Protein AF-A0A5C9E233-F1 (afdb_monomer_lite)

pLDDT: mean 88.93, std 11.52, range [45.25, 98.38]

Structure (mmCIF, N/CA/C/O backbone):
data_AF-A0A5C9E233-F1
#
_entry.id   AF-A0A5C9E233-F1
#
loop_
_atom_site.group_PDB
_atom_site.id
_atom_site.type_symbol
_atom_site.label_atom_id
_atom_site.label_alt_id
_atom_site.label_comp_id
_atom_site.label_asym_id
_atom_site.label_entity_id
_atom_site.label_seq_id
_atom_site.pdbx_PDB_ins_code
_atom_site.Cartn_x
_atom_site.Cartn_y
_atom_site.Cartn_z
_atom_site.occupancy
_atom_site.B_iso_or_equiv
_atom_site.auth_seq_id
_atom_site.auth_comp_id
_atom_site.auth_asym_id
_atom_site.auth_atom_id
_atom_site.pdbx_PDB_model_num
ATOM 1 N N . MET A 1 1 ? 22.970 -11.293 -15.689 1.00 45.25 1 MET A N 1
ATOM 2 C CA . MET A 1 1 ? 23.438 -9.925 -15.992 1.00 45.25 1 MET A CA 1
ATOM 3 C C . MET A 1 1 ? 22.206 -9.208 -16.499 1.00 45.25 1 MET A C 1
ATOM 5 O O . MET A 1 1 ? 21.709 -9.630 -17.530 1.00 45.25 1 MET A O 1
ATOM 9 N N . VAL A 1 2 ? 21.636 -8.280 -15.727 1.00 48.16 2 VAL A N 1
ATOM 10 C CA . VAL A 1 2 ? 20.430 -7.546 -16.147 1.00 48.16 2 VAL A CA 1
ATOM 11 C C . VAL A 1 2 ? 20.858 -6.614 -17.276 1.00 48.16 2 VAL A C 1
ATOM 13 O O . VAL A 1 2 ? 21.593 -5.655 -17.046 1.00 48.16 2 VAL A O 1
ATOM 16 N N . THR A 1 3 ? 20.509 -6.963 -18.507 1.00 47.50 3 THR A N 1
ATOM 17 C CA . THR A 1 3 ? 20.710 -6.106 -19.675 1.00 47.50 3 THR A CA 1
ATOM 18 C C . THR A 1 3 ? 19.496 -5.206 -19.793 1.00 47.50 3 THR A C 1
ATOM 20 O O . THR A 1 3 ? 18.439 -5.666 -20.206 1.00 47.50 3 THR A O 1
ATOM 23 N N . ILE A 1 4 ? 19.650 -3.935 -19.423 1.00 55.72 4 ILE A N 1
ATOM 24 C CA . ILE A 1 4 ? 18.669 -2.904 -19.762 1.00 55.72 4 ILE A CA 1
ATOM 25 C C . ILE A 1 4 ? 18.675 -2.811 -21.289 1.00 55.72 4 ILE A C 1
ATOM 27 O O . ILE A 1 4 ? 19.696 -2.427 -21.872 1.00 55.72 4 ILE A O 1
ATOM 31 N N . GLN A 1 5 ? 17.586 -3.219 -21.942 1.00 56.66 5 GLN A N 1
ATOM 32 C CA . GLN A 1 5 ? 17.404 -2.927 -23.358 1.00 56.66 5 GLN A CA 1
ATOM 33 C C . GLN A 1 5 ? 17.208 -1.417 -23.455 1.00 56.66 5 GLN A C 1
ATOM 35 O O . GLN A 1 5 ? 16.181 -0.883 -23.064 1.00 56.66 5 GLN A O 1
ATOM 40 N N . SER A 1 6 ? 18.241 -0.697 -23.894 1.00 52.69 6 SER A N 1
ATOM 41 C CA . SER A 1 6 ? 18.193 0.759 -24.036 1.00 52.69 6 SER A CA 1
ATOM 42 C C . SER A 1 6 ? 17.448 1.176 -25.309 1.00 52.69 6 SER A C 1
ATOM 44 O O . SER A 1 6 ? 17.913 2.066 -26.029 1.00 52.69 6 SER A O 1
ATOM 46 N N . GLU A 1 7 ? 16.347 0.504 -25.643 1.00 58.88 7 GLU A N 1
ATOM 47 C CA . GLU A 1 7 ? 15.387 1.102 -26.559 1.00 58.88 7 GLU A CA 1
ATOM 48 C C . GLU A 1 7 ? 14.777 2.308 -25.834 1.00 58.88 7 GLU A C 1
ATOM 50 O O . GLU A 1 7 ? 14.568 2.311 -24.620 1.00 58.88 7 GLU A O 1
ATOM 55 N N . LEU A 1 8 ? 14.645 3.419 -26.556 1.00 64.56 8 LEU A N 1
ATOM 56 C CA . LEU A 1 8 ? 14.105 4.645 -25.986 1.00 64.56 8 LEU A CA 1
ATOM 57 C C . LEU A 1 8 ? 12.660 4.339 -25.556 1.00 64.56 8 LEU A C 1
ATOM 59 O O . LEU A 1 8 ? 11.862 3.977 -26.421 1.00 64.56 8 LEU A O 1
ATOM 63 N N . LEU A 1 9 ? 12.339 4.475 -24.261 1.00 72.56 9 LEU A N 1
ATOM 64 C CA . LEU A 1 9 ? 10.966 4.327 -23.756 1.00 72.56 9 LEU A CA 1
ATOM 65 C C . LEU A 1 9 ? 10.006 5.117 -24.647 1.00 72.56 9 LEU A C 1
ATOM 67 O O . LEU A 1 9 ? 10.294 6.272 -25.001 1.00 72.56 9 LEU A O 1
ATOM 71 N N . SER A 1 10 ? 8.884 4.503 -25.025 1.00 83.25 10 SER A N 1
ATOM 72 C CA . SER A 1 10 ? 7.900 5.214 -25.826 1.00 83.25 10 SER A CA 1
ATOM 73 C C . SER A 1 10 ? 7.306 6.371 -25.005 1.00 83.25 10 SER A C 1
ATOM 75 O O . SER A 1 10 ? 7.316 6.338 -23.769 1.00 83.25 10 SER A O 1
ATOM 77 N N . PRO A 1 11 ? 6.793 7.432 -25.652 1.00 85.50 11 PRO A N 1
ATOM 78 C CA . PRO A 1 11 ? 6.108 8.506 -24.937 1.00 85.50 11 PRO A CA 1
ATOM 79 C C . PRO A 1 11 ? 4.967 8.005 -24.040 1.00 85.50 11 PRO A C 1
ATOM 81 O O . PRO A 1 11 ? 4.738 8.592 -22.985 1.00 85.50 11 PRO A O 1
ATOM 84 N N . ASP A 1 12 ? 4.296 6.922 -24.437 1.00 86.31 12 ASP A N 1
ATOM 85 C CA . ASP A 1 12 ? 3.210 6.313 -23.670 1.00 86.31 12 ASP A CA 1
ATOM 86 C C . ASP A 1 12 ? 3.746 5.607 -22.411 1.00 86.31 12 ASP A C 1
ATOM 88 O O . ASP A 1 12 ? 3.205 5.823 -21.326 1.00 86.31 12 ASP A O 1
ATOM 92 N N . ASP A 1 13 ? 4.869 4.884 -22.514 1.00 85.38 13 ASP A N 1
ATOM 93 C CA . ASP A 1 13 ? 5.526 4.230 -21.367 1.00 85.38 13 ASP A CA 1
ATOM 94 C C . ASP A 1 13 ? 6.020 5.259 -20.339 1.00 85.38 13 ASP A C 1
ATOM 96 O O . ASP A 1 13 ? 5.922 5.056 -19.133 1.00 85.38 13 ASP A O 1
ATOM 100 N N . LEU A 1 14 ? 6.512 6.415 -20.800 1.00 86.31 14 LEU A N 1
ATOM 101 C CA . LEU A 1 14 ? 6.931 7.507 -19.914 1.00 86.31 14 LEU A CA 1
ATOM 102 C C . LEU A 1 14 ? 5.756 8.116 -19.140 1.00 86.31 14 LEU A C 1
ATOM 104 O O . LEU A 1 14 ? 5.913 8.507 -17.980 1.00 86.31 14 LEU A O 1
ATOM 108 N N . VAL A 1 15 ? 4.592 8.233 -19.783 1.00 89.81 15 VAL A N 1
ATOM 109 C CA . VAL A 1 15 ? 3.370 8.714 -19.127 1.00 89.81 15 VAL A CA 1
ATOM 110 C C . VAL A 1 15 ? 2.886 7.689 -18.111 1.00 89.81 15 VAL A C 1
ATOM 112 O O . VAL A 1 15 ? 2.581 8.076 -16.982 1.00 89.81 15 VAL A O 1
ATOM 115 N N . LEU A 1 16 ? 2.854 6.411 -18.491 1.00 89.88 16 LEU A N 1
ATOM 116 C CA . LEU A 1 16 ? 2.441 5.310 -17.626 1.00 89.88 16 LEU A CA 1
ATOM 117 C C . LEU A 1 16 ? 3.315 5.243 -16.367 1.00 89.88 16 LEU A C 1
ATOM 119 O O . LEU A 1 16 ? 2.809 5.437 -15.260 1.00 89.88 16 LEU A O 1
ATOM 123 N N . PHE A 1 17 ? 4.636 5.184 -16.558 1.00 89.94 17 PHE A N 1
ATOM 124 C CA . PHE A 1 17 ? 5.626 5.229 -15.484 1.00 89.94 17 PHE A CA 1
ATOM 125 C C . PHE A 1 17 ? 5.422 6.432 -14.552 1.00 89.94 17 PHE A C 1
ATOM 127 O O . PHE A 1 17 ? 5.533 6.334 -13.326 1.00 89.94 17 PHE A O 1
ATOM 134 N N . GLY A 1 18 ? 5.125 7.603 -15.127 1.00 91.38 18 GLY A N 1
ATOM 135 C CA . GLY A 1 18 ? 4.869 8.828 -14.376 1.00 91.38 18 GLY A CA 1
ATOM 136 C C . GLY A 1 18 ? 3.607 8.753 -13.511 1.00 91.38 18 GLY A C 1
ATOM 137 O O . GLY A 1 18 ? 3.624 9.212 -12.365 1.00 91.38 18 GLY A O 1
ATOM 138 N N . VAL A 1 19 ? 2.523 8.173 -14.031 1.00 92.25 19 VAL A N 1
ATOM 139 C CA . VAL A 1 19 ? 1.262 7.987 -13.296 1.00 92.25 19 VAL A CA 1
ATOM 140 C C . VAL A 1 19 ? 1.442 6.979 -12.163 1.00 92.25 19 VAL A C 1
ATOM 142 O O . VAL A 1 19 ? 1.067 7.275 -11.028 1.00 92.25 19 VAL A O 1
ATOM 145 N N . GLU A 1 20 ? 2.065 5.838 -12.432 1.00 88.50 20 GLU A N 1
ATOM 146 C CA . GLU A 1 20 ? 2.314 4.784 -11.439 1.00 88.50 20 GLU A CA 1
ATOM 147 C C . GLU A 1 20 ? 3.234 5.277 -10.319 1.00 88.50 20 GLU A C 1
ATOM 149 O O . GLU A 1 20 ? 2.936 5.115 -9.132 1.00 88.50 20 GLU A O 1
ATOM 154 N N . SER A 1 21 ? 4.284 6.021 -10.676 1.00 92.94 21 SER A N 1
ATOM 155 C CA . SER A 1 21 ? 5.163 6.689 -9.710 1.00 92.94 21 SER A CA 1
ATOM 156 C C . SER A 1 21 ? 4.404 7.687 -8.828 1.00 92.94 21 SER A C 1
ATOM 158 O O . SER A 1 21 ? 4.644 7.769 -7.619 1.00 92.94 21 SER A O 1
ATOM 160 N N . LEU A 1 22 ? 3.468 8.453 -9.401 1.00 95.06 22 LEU A N 1
ATOM 161 C CA . LEU A 1 22 ? 2.638 9.395 -8.647 1.00 95.06 22 LEU A CA 1
ATOM 162 C C . LEU A 1 22 ? 1.703 8.663 -7.674 1.00 95.06 22 LEU A C 1
ATOM 164 O O . LEU A 1 22 ? 1.542 9.106 -6.532 1.00 95.06 22 LEU A O 1
ATOM 168 N N . ILE A 1 23 ? 1.117 7.540 -8.100 1.00 93.50 23 ILE A N 1
ATOM 169 C CA . ILE A 1 23 ? 0.287 6.679 -7.250 1.00 93.50 23 ILE A CA 1
ATOM 170 C C . ILE A 1 23 ? 1.123 6.134 -6.091 1.00 93.50 23 ILE A C 1
ATOM 172 O O . ILE A 1 23 ? 0.713 6.283 -4.938 1.00 93.50 23 ILE A O 1
ATOM 176 N N . ALA A 1 24 ? 2.317 5.599 -6.359 1.00 95.25 24 ALA A N 1
ATOM 177 C CA . ALA A 1 24 ? 3.223 5.096 -5.329 1.00 95.25 24 ALA A CA 1
ATOM 178 C C . ALA A 1 24 ? 3.550 6.178 -4.282 1.00 95.25 24 ALA A C 1
ATOM 180 O O . ALA A 1 24 ? 3.450 5.941 -3.075 1.00 95.25 24 ALA A O 1
ATOM 181 N N . ILE A 1 25 ? 3.856 7.404 -4.720 1.00 97.06 25 ILE A N 1
ATOM 182 C CA . ILE A 1 25 ? 4.081 8.547 -3.819 1.00 97.06 25 ILE A CA 1
ATOM 183 C C . ILE A 1 25 ? 2.821 8.862 -3.000 1.00 97.06 25 ILE A C 1
ATOM 185 O O . ILE A 1 25 ? 2.909 9.075 -1.789 1.00 97.06 25 ILE A O 1
ATOM 189 N N . GLY A 1 26 ? 1.646 8.875 -3.633 1.00 97.50 26 GLY A N 1
ATOM 190 C CA . GLY A 1 26 ? 0.370 9.111 -2.960 1.00 97.50 26 GLY A CA 1
ATOM 191 C C . GLY A 1 26 ? 0.089 8.083 -1.861 1.00 97.50 26 GLY A C 1
ATOM 192 O O . GLY A 1 26 ? -0.243 8.456 -0.732 1.00 97.50 26 GLY A O 1
ATOM 193 N N . VAL A 1 27 ? 0.294 6.797 -2.155 1.00 96.06 27 VAL A N 1
ATOM 194 C CA . VAL A 1 27 ? 0.139 5.703 -1.186 1.00 96.06 27 VAL A CA 1
ATOM 195 C C . VAL A 1 27 ? 1.168 5.828 -0.063 1.00 96.06 27 VAL A C 1
ATOM 197 O O . VAL A 1 27 ? 0.807 5.705 1.108 1.00 96.06 27 VAL A O 1
ATOM 200 N N . PHE A 1 28 ? 2.427 6.147 -0.376 1.00 97.81 28 PHE A N 1
ATOM 201 C CA . PHE A 1 28 ? 3.464 6.372 0.632 1.00 97.81 28 PHE A CA 1
ATOM 202 C C . PHE A 1 28 ? 3.087 7.497 1.606 1.00 97.81 28 PHE A C 1
ATOM 204 O O . PHE A 1 28 ? 3.156 7.318 2.825 1.00 97.81 28 PHE A O 1
ATOM 211 N N . ILE A 1 29 ? 2.621 8.639 1.091 1.00 98.06 29 ILE A N 1
ATOM 212 C CA . ILE A 1 29 ? 2.146 9.752 1.922 1.00 98.06 29 ILE A CA 1
ATOM 213 C C . ILE A 1 29 ? 0.967 9.303 2.795 1.00 98.06 29 ILE A C 1
ATOM 215 O O . ILE A 1 29 ? 0.941 9.598 3.993 1.00 98.06 29 ILE A O 1
ATOM 219 N N . ALA A 1 30 ? 0.018 8.551 2.234 1.00 96.94 30 ALA A N 1
ATOM 220 C CA . ALA A 1 30 ? -1.122 8.032 2.982 1.00 96.94 30 ALA A CA 1
ATOM 221 C C . ALA A 1 30 ? -0.690 7.084 4.118 1.00 96.94 30 ALA A C 1
ATOM 223 O O . ALA A 1 30 ? -1.227 7.183 5.222 1.00 96.94 30 ALA A O 1
ATOM 224 N N . ILE A 1 31 ? 0.314 6.225 3.896 1.00 97.44 31 ILE A N 1
ATOM 225 C CA . ILE A 1 31 ? 0.902 5.362 4.936 1.00 97.44 31 ILE A CA 1
ATOM 226 C C . ILE A 1 31 ? 1.513 6.209 6.052 1.00 97.44 31 ILE A C 1
ATOM 228 O O . ILE A 1 31 ? 1.239 5.965 7.228 1.00 97.44 31 ILE A O 1
ATOM 232 N N . VAL A 1 32 ? 2.317 7.220 5.705 1.00 97.75 32 VAL A N 1
ATOM 233 C CA . VAL A 1 32 ? 2.943 8.112 6.693 1.00 97.75 32 VAL A CA 1
ATOM 234 C C . VAL A 1 32 ? 1.875 8.797 7.542 1.00 97.75 32 VAL A C 1
ATOM 236 O O . VAL A 1 32 ? 1.961 8.775 8.770 1.00 97.75 32 VAL A O 1
ATOM 239 N N . ILE A 1 33 ? 0.829 9.341 6.916 1.00 96.69 33 ILE A N 1
ATOM 240 C CA . ILE A 1 33 ? -0.296 9.956 7.629 1.00 96.69 33 ILE A CA 1
ATOM 241 C C . ILE A 1 33 ? -0.994 8.928 8.529 1.00 96.69 33 ILE A C 1
ATOM 243 O O . ILE A 1 33 ? -1.236 9.214 9.701 1.00 96.69 33 ILE A O 1
ATOM 247 N N . ALA A 1 34 ? -1.272 7.720 8.032 1.00 94.12 34 ALA A N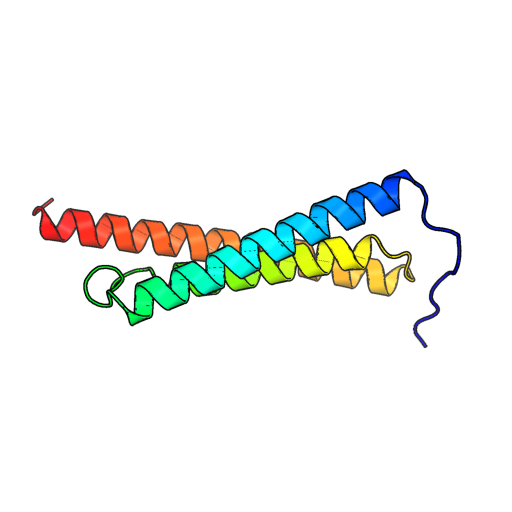 1
ATOM 248 C CA . ALA A 1 34 ? -1.920 6.668 8.812 1.00 94.12 34 ALA A CA 1
ATOM 249 C C . ALA A 1 34 ? -1.095 6.259 10.046 1.00 94.12 34 ALA A C 1
ATOM 251 O O . ALA A 1 34 ? -1.657 6.060 11.127 1.00 94.12 34 ALA A O 1
ATOM 252 N N . ILE A 1 35 ? 0.234 6.186 9.917 1.00 95.38 35 ILE A N 1
ATOM 253 C CA . ILE A 1 35 ? 1.154 5.925 11.031 1.00 95.38 35 ILE A CA 1
ATOM 254 C C . ILE A 1 35 ? 1.137 7.089 12.028 1.00 95.38 35 ILE A C 1
ATOM 256 O O . ILE A 1 35 ? 1.010 6.859 13.231 1.00 95.38 35 ILE A O 1
ATOM 260 N N . LEU A 1 36 ? 1.210 8.338 11.558 1.00 95.88 36 LEU A N 1
ATOM 261 C CA . LEU A 1 36 ? 1.166 9.519 12.427 1.00 95.88 36 LEU A CA 1
ATOM 262 C C . LEU A 1 36 ? -0.147 9.599 13.217 1.00 95.88 36 LEU A C 1
ATOM 264 O O . LEU A 1 36 ? -0.126 9.870 14.419 1.00 95.88 36 LEU A O 1
ATOM 268 N N . ILE A 1 37 ? -1.280 9.309 12.572 1.00 93.25 37 ILE A N 1
ATOM 269 C CA . ILE A 1 37 ? -2.586 9.225 13.236 1.00 93.25 37 ILE A CA 1
ATOM 270 C C . ILE A 1 37 ? -2.576 8.100 14.275 1.00 93.25 37 ILE A C 1
ATOM 272 O O . ILE A 1 37 ? -3.023 8.328 15.398 1.00 93.25 37 ILE A O 1
ATOM 276 N N . HIS A 1 38 ? -2.017 6.927 13.952 1.00 92.81 38 HIS A N 1
ATOM 277 C CA . HIS A 1 38 ? -1.924 5.812 14.900 1.00 92.81 38 HIS A CA 1
ATOM 278 C C . HIS A 1 38 ? -1.140 6.180 16.160 1.00 92.81 38 HIS A C 1
ATOM 280 O O . HIS A 1 38 ? -1.570 5.911 17.280 1.00 92.81 38 HIS A O 1
ATOM 286 N N . MET A 1 39 ? 0.005 6.839 15.975 1.00 92.75 39 MET A N 1
ATOM 287 C CA . MET A 1 39 ? 0.866 7.267 17.072 1.00 92.75 39 MET A CA 1
ATOM 288 C C . MET A 1 39 ? 0.214 8.359 17.925 1.00 92.75 39 MET A C 1
ATOM 290 O O . MET A 1 39 ? 0.397 8.378 19.142 1.00 92.75 39 MET A O 1
ATOM 294 N N . ARG A 1 40 ? -0.536 9.280 17.305 1.00 94.75 40 ARG A N 1
ATOM 295 C CA . ARG A 1 40 ? -1.157 10.413 18.005 1.00 94.75 40 ARG A CA 1
ATOM 296 C C . ARG A 1 40 ? -2.474 10.048 18.688 1.00 94.75 40 ARG A C 1
ATOM 298 O O . ARG A 1 40 ? -2.754 10.579 19.761 1.00 94.75 40 ARG A O 1
ATOM 305 N N . TYR A 1 41 ? -3.261 9.162 18.084 1.00 91.00 41 TYR A N 1
ATOM 306 C CA . TYR A 1 41 ? -4.596 8.770 18.537 1.00 91.00 41 TYR A CA 1
ATOM 307 C C . TYR A 1 41 ? -4.736 7.238 18.628 1.00 91.00 41 TYR A C 1
ATOM 309 O O . TYR A 1 41 ? -5.554 6.639 17.919 1.00 91.00 41 TYR A O 1
ATOM 317 N N . PRO A 1 42 ? -3.969 6.573 19.512 1.00 84.50 42 PRO A N 1
ATOM 318 C CA . PRO A 1 42 ? -3.935 5.110 19.596 1.00 84.50 42 PRO A CA 1
ATOM 319 C C . PRO A 1 42 ? -5.272 4.492 20.031 1.00 84.50 42 PRO A C 1
ATOM 321 O O . PRO A 1 42 ? -5.576 3.356 19.678 1.00 84.50 42 PRO A O 1
ATOM 324 N N . THR A 1 43 ? -6.100 5.236 20.769 1.00 81.56 43 THR A N 1
ATOM 325 C CA . THR A 1 43 ? -7.436 4.790 21.190 1.00 81.56 43 THR A CA 1
ATOM 326 C C . THR A 1 43 ? -8.438 4.754 20.036 1.00 81.56 43 THR A C 1
ATOM 328 O O . THR A 1 43 ? -9.279 3.863 20.005 1.00 81.56 43 THR A O 1
ATOM 331 N N . LEU A 1 44 ? -8.322 5.674 19.068 1.00 74.31 44 LEU A N 1
ATOM 332 C CA . LEU A 1 44 ? -9.174 5.724 17.869 1.00 74.31 44 LEU A CA 1
ATOM 333 C C . LEU A 1 44 ? -8.730 4.725 16.787 1.00 74.31 44 LEU A C 1
ATOM 335 O O . LEU A 1 44 ? -9.511 4.378 15.910 1.00 74.31 44 LEU A O 1
ATOM 339 N N . THR A 1 45 ? -7.480 4.261 16.843 1.00 80.31 45 THR A N 1
ATOM 340 C CA . THR A 1 45 ? -6.827 3.430 15.814 1.00 80.31 45 THR A CA 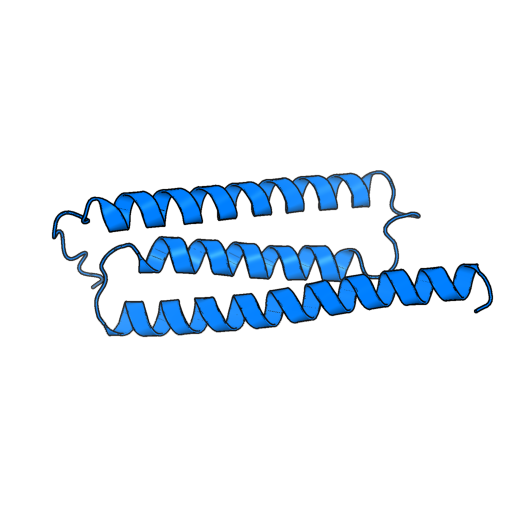1
ATOM 341 C C . THR A 1 45 ? -6.410 2.061 16.358 1.00 80.31 45 THR A C 1
ATOM 343 O O . THR A 1 45 ? -5.329 1.546 16.063 1.00 80.31 45 THR A O 1
ATOM 346 N N . SER A 1 46 ? -7.242 1.476 17.216 1.00 72.75 46 SER A N 1
ATOM 347 C CA . SER A 1 46 ? -6.879 0.294 18.002 1.00 72.75 46 SER A CA 1
ATOM 348 C C . SER A 1 46 ? -7.028 -1.015 17.216 1.00 72.75 46 SER A C 1
ATOM 350 O O . SER A 1 46 ? -6.067 -1.772 17.066 1.00 72.75 46 SER A O 1
ATOM 352 N N . LYS A 1 47 ? -8.225 -1.290 16.696 1.00 88.31 47 LYS A N 1
ATOM 353 C CA . LYS A 1 47 ? -8.579 -2.537 16.002 1.00 88.31 47 LYS A CA 1
ATOM 354 C C . LYS A 1 47 ? -8.504 -2.333 14.491 1.00 88.31 47 LYS A C 1
ATOM 356 O O . LYS A 1 47 ? -8.910 -1.295 13.991 1.00 88.31 47 LYS A O 1
ATOM 361 N N . GLY A 1 48 ? -7.919 -3.283 13.761 1.00 90.19 48 GLY A N 1
ATOM 362 C CA . GLY A 1 48 ? -7.832 -3.251 12.291 1.00 90.19 48 GLY A CA 1
ATOM 363 C C . GLY A 1 48 ? -6.837 -2.250 11.682 1.00 90.19 48 GLY A C 1
ATOM 364 O O . GLY A 1 48 ? -6.324 -2.506 10.597 1.00 90.19 48 GLY A O 1
ATOM 365 N N . TRP A 1 49 ? -6.470 -1.168 12.378 1.00 94.19 49 TRP A N 1
ATOM 366 C CA . TRP A 1 49 ? -5.611 -0.108 11.825 1.00 94.19 49 TRP A CA 1
ATOM 367 C C . TRP A 1 49 ? -4.217 -0.587 11.400 1.00 94.19 49 TRP A C 1
ATOM 369 O O . TRP A 1 49 ? -3.720 -0.220 10.339 1.00 94.19 49 TRP A O 1
ATOM 379 N N . ARG A 1 50 ? -3.588 -1.459 12.199 1.00 93.38 50 ARG A N 1
ATOM 380 C CA . ARG A 1 50 ? -2.297 -2.067 11.829 1.00 93.38 50 ARG A CA 1
ATOM 381 C C . ARG A 1 50 ? -2.421 -2.909 10.563 1.00 93.38 50 ARG A C 1
ATOM 383 O O . ARG A 1 50 ? -1.546 -2.838 9.710 1.00 93.38 50 ARG A O 1
ATOM 390 N N . THR A 1 51 ? -3.511 -3.659 10.426 1.00 96.31 51 THR A N 1
ATOM 391 C CA . THR A 1 51 ? -3.799 -4.454 9.228 1.00 96.31 51 THR A CA 1
ATOM 392 C C . THR A 1 51 ? -3.979 -3.558 8.005 1.00 96.31 51 THR A C 1
ATOM 394 O O . THR A 1 51 ? -3.418 -3.864 6.960 1.00 96.31 51 THR A O 1
ATOM 397 N N . ILE A 1 52 ? -4.674 -2.421 8.150 1.00 96.19 52 ILE A N 1
ATOM 398 C CA . ILE A 1 52 ? -4.801 -1.408 7.091 1.00 96.19 52 ILE A CA 1
ATOM 399 C C . ILE A 1 52 ? -3.424 -0.900 6.667 1.00 96.19 52 ILE A C 1
ATOM 401 O O . ILE A 1 52 ? -3.120 -0.930 5.481 1.00 96.19 52 ILE A O 1
ATOM 405 N N . ILE A 1 53 ? -2.573 -0.490 7.615 1.00 96.44 53 ILE A N 1
ATOM 406 C CA . ILE A 1 53 ? -1.222 0.005 7.304 1.00 96.44 53 ILE A CA 1
ATOM 407 C C . ILE A 1 53 ? -0.407 -1.063 6.567 1.00 96.44 53 ILE A C 1
ATOM 409 O O . ILE A 1 53 ? 0.224 -0.753 5.561 1.00 96.44 53 ILE A O 1
ATOM 413 N N . ILE A 1 54 ? -0.435 -2.319 7.025 1.00 97.31 54 ILE A N 1
ATOM 414 C CA . ILE A 1 54 ? 0.271 -3.415 6.346 1.00 97.31 54 ILE A CA 1
ATOM 415 C C . ILE A 1 54 ? -0.300 -3.619 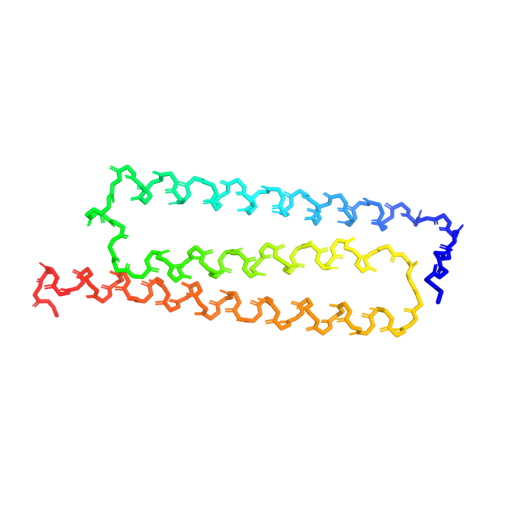4.934 1.00 97.31 54 ILE A C 1
ATOM 417 O O . ILE A 1 54 ? 0.470 -3.721 3.986 1.00 97.31 54 ILE A O 1
ATOM 421 N N . GLY A 1 55 ? -1.625 -3.610 4.766 1.00 97.69 55 GLY A N 1
ATOM 422 C CA . GLY A 1 55 ? -2.265 -3.695 3.451 1.00 97.69 55 GLY A CA 1
ATOM 423 C C . GLY A 1 55 ? -1.846 -2.559 2.516 1.00 97.69 55 GLY A C 1
ATOM 424 O O . GLY A 1 55 ? -1.500 -2.806 1.366 1.00 97.69 55 GLY A O 1
ATOM 425 N N . MET A 1 56 ? -1.769 -1.328 3.026 1.00 97.62 56 MET A N 1
ATOM 426 C CA . MET A 1 56 ? -1.271 -0.176 2.270 1.00 97.62 56 MET A CA 1
ATOM 427 C C . MET A 1 56 ? 0.202 -0.330 1.877 1.00 97.62 56 MET A C 1
ATOM 429 O O . MET A 1 56 ? 0.566 0.061 0.775 1.00 97.62 56 MET A O 1
ATOM 433 N N . VAL A 1 57 ? 1.047 -0.926 2.727 1.00 97.88 57 VAL A N 1
ATOM 434 C CA . VAL A 1 57 ? 2.445 -1.239 2.374 1.00 97.88 57 VAL A CA 1
ATOM 435 C C . VAL A 1 57 ? 2.511 -2.236 1.215 1.00 97.88 57 VAL A C 1
ATOM 437 O O . VAL A 1 57 ? 3.319 -2.053 0.313 1.00 97.88 57 VAL A O 1
ATOM 440 N N . PHE A 1 58 ? 1.651 -3.255 1.193 1.00 98.06 58 PHE A N 1
ATOM 441 C CA . PHE A 1 58 ? 1.564 -4.180 0.058 1.00 98.06 58 PHE A CA 1
ATOM 442 C C . PHE A 1 58 ? 1.081 -3.487 -1.225 1.00 98.06 58 PHE A C 1
ATOM 444 O O . PHE A 1 58 ? 1.649 -3.727 -2.283 1.00 98.06 58 PHE A O 1
ATOM 451 N N . ILE A 1 59 ? 0.104 -2.579 -1.129 1.00 96.69 59 ILE A N 1
ATOM 452 C CA . ILE A 1 59 ? -0.346 -1.763 -2.271 1.00 96.69 59 ILE A CA 1
ATOM 453 C C . ILE A 1 59 ? 0.781 -0.846 -2.774 1.00 96.69 59 ILE A C 1
ATOM 455 O O . ILE A 1 59 ? 0.940 -0.678 -3.976 1.00 96.69 59 ILE A O 1
ATOM 459 N N . LEU A 1 60 ? 1.595 -0.284 -1.874 1.00 97.12 60 LEU A N 1
ATOM 460 C CA . LEU A 1 60 ? 2.773 0.494 -2.259 1.00 97.12 60 LEU A CA 1
ATOM 461 C C . LEU A 1 60 ? 3.792 -0.365 -3.018 1.00 97.12 60 LEU A C 1
ATOM 463 O O . LEU A 1 60 ? 4.354 0.101 -4.001 1.00 97.12 60 LEU A O 1
ATOM 467 N N . LEU A 1 61 ? 4.043 -1.596 -2.561 1.00 96.12 61 LEU A N 1
ATOM 468 C CA . LEU A 1 61 ? 4.944 -2.519 -3.256 1.00 96.12 61 LEU A CA 1
ATOM 469 C C . LEU A 1 61 ? 4.424 -2.870 -4.651 1.00 96.12 61 LEU A C 1
ATOM 471 O O . LEU A 1 61 ? 5.215 -2.844 -5.584 1.00 96.12 61 LEU A O 1
ATOM 475 N N . HIS A 1 62 ? 3.118 -3.108 -4.789 1.00 95.56 62 HIS A N 1
ATOM 476 C CA . HIS A 1 62 ? 2.446 -3.259 -6.081 1.00 95.56 62 HIS A CA 1
ATOM 477 C C . HIS A 1 62 ? 2.757 -2.072 -7.004 1.00 95.56 62 HIS A C 1
ATOM 479 O O . HIS A 1 62 ? 3.399 -2.258 -8.027 1.00 95.56 62 HIS A O 1
ATOM 485 N N . SER A 1 63 ? 2.470 -0.833 -6.583 1.00 92.94 63 SER A N 1
ATOM 486 C CA . SER A 1 63 ? 2.743 0.352 -7.416 1.00 92.94 63 SER A CA 1
ATOM 487 C C . SER A 1 63 ? 4.228 0.560 -7.749 1.00 92.94 63 SER A C 1
ATOM 489 O O . SER A 1 63 ? 4.552 1.223 -8.728 1.00 92.94 63 SER A O 1
ATOM 491 N N . ILE A 1 64 ? 5.146 0.041 -6.926 1.00 93.44 64 ILE A N 1
ATOM 492 C CA . ILE A 1 64 ? 6.581 0.050 -7.231 1.00 93.44 64 ILE A CA 1
ATOM 493 C C . ILE A 1 64 ? 6.917 -1.003 -8.291 1.00 93.44 64 ILE A C 1
ATOM 495 O O . ILE A 1 64 ? 7.753 -0.728 -9.142 1.00 93.44 64 ILE A O 1
ATOM 499 N N . PHE A 1 65 ? 6.321 -2.196 -8.233 1.00 93.69 65 PHE A N 1
ATOM 500 C CA . PHE A 1 65 ? 6.573 -3.248 -9.218 1.00 93.69 65 PHE A CA 1
ATOM 501 C C . PHE A 1 65 ? 5.998 -2.904 -10.590 1.00 93.69 65 PHE A C 1
ATOM 503 O O . PHE A 1 65 ? 6.745 -3.034 -11.551 1.00 93.69 65 PHE A O 1
ATOM 510 N N . ASP A 1 66 ? 4.786 -2.356 -10.638 1.00 89.12 66 ASP A N 1
ATOM 511 C CA . ASP A 1 66 ? 4.125 -1.807 -11.835 1.00 89.12 66 ASP A CA 1
ATOM 512 C C . ASP A 1 66 ? 5.002 -0.713 -12.494 1.00 89.12 66 ASP A C 1
ATOM 514 O O . ASP A 1 66 ? 5.430 -0.802 -13.642 1.00 89.12 66 ASP A O 1
ATOM 518 N N . ALA A 1 67 ? 5.477 0.259 -11.700 1.00 89.12 67 ALA A N 1
ATOM 519 C CA . ALA A 1 67 ? 6.394 1.281 -12.214 1.00 89.12 67 ALA A CA 1
ATOM 520 C C . ALA A 1 67 ? 7.732 0.698 -12.706 1.00 89.12 67 ALA A C 1
ATOM 522 O O . ALA A 1 67 ? 8.364 1.242 -13.611 1.00 89.12 67 ALA A O 1
ATOM 523 N N . ILE A 1 68 ? 8.221 -0.378 -12.087 1.00 89.06 68 ILE A N 1
ATOM 524 C CA . ILE A 1 68 ? 9.464 -1.020 -12.514 1.00 89.06 68 ILE A CA 1
ATOM 525 C C . ILE A 1 68 ? 9.228 -1.831 -13.789 1.00 89.06 68 ILE A C 1
ATOM 527 O O . ILE A 1 68 ? 10.062 -1.732 -14.677 1.00 89.06 68 ILE A O 1
ATOM 531 N N . ASP A 1 69 ? 8.148 -2.598 -13.926 1.00 85.38 69 ASP A N 1
ATOM 532 C CA . ASP A 1 69 ? 7.924 -3.438 -15.112 1.00 85.38 69 ASP A CA 1
ATOM 533 C C . ASP A 1 69 ? 7.681 -2.642 -16.402 1.00 85.38 69 ASP A C 1
ATOM 535 O O . ASP A 1 69 ? 8.041 -3.113 -17.484 1.00 85.38 69 ASP A O 1
ATOM 539 N N . THR A 1 70 ? 7.233 -1.389 -16.274 1.00 85.06 70 THR A N 1
ATOM 540 C CA . THR A 1 70 ? 7.185 -0.410 -17.366 1.00 85.06 70 THR A CA 1
ATOM 541 C C . THR A 1 70 ? 8.584 -0.073 -17.914 1.00 85.06 70 THR A C 1
ATOM 543 O O . THR A 1 70 ? 8.740 0.364 -19.059 1.00 85.06 70 THR A O 1
ATOM 546 N N . LEU A 1 71 ? 9.649 -0.293 -17.134 1.00 82.50 71 LEU A N 1
ATOM 547 C CA . LEU A 1 71 ? 11.023 -0.189 -17.619 1.00 82.50 71 LEU A CA 1
ATOM 548 C C . LEU A 1 71 ? 11.364 -1.472 -18.391 1.00 82.50 71 LEU A C 1
ATOM 550 O O . LEU A 1 71 ? 11.382 -2.557 -17.833 1.00 82.50 71 LEU A O 1
ATOM 554 N N . GLN A 1 72 ? 11.654 -1.363 -19.686 1.00 73.19 72 GLN A N 1
ATOM 555 C CA . GLN A 1 72 ? 11.889 -2.521 -20.560 1.00 73.19 72 GLN A CA 1
ATOM 556 C C . GLN A 1 72 ? 13.013 -3.452 -20.044 1.00 73.19 72 GLN A C 1
ATOM 558 O O . GLN A 1 72 ? 14.204 -3.118 -20.093 1.00 73.19 72 GLN A O 1
ATOM 563 N N . PHE A 1 73 ? 12.630 -4.645 -19.576 1.00 81.62 73 PHE A N 1
ATOM 564 C CA . PHE A 1 73 ? 13.522 -5.703 -19.086 1.00 81.62 73 PHE A CA 1
ATOM 565 C C . PHE A 1 73 ? 13.460 -6.968 -19.957 1.00 81.62 73 PHE A C 1
ATOM 567 O O . PHE A 1 73 ? 12.691 -7.063 -20.909 1.00 81.62 73 PHE A O 1
ATOM 574 N N . ASP A 1 74 ? 14.293 -7.961 -19.638 1.00 85.75 74 ASP A N 1
ATOM 575 C CA . ASP A 1 74 ? 14.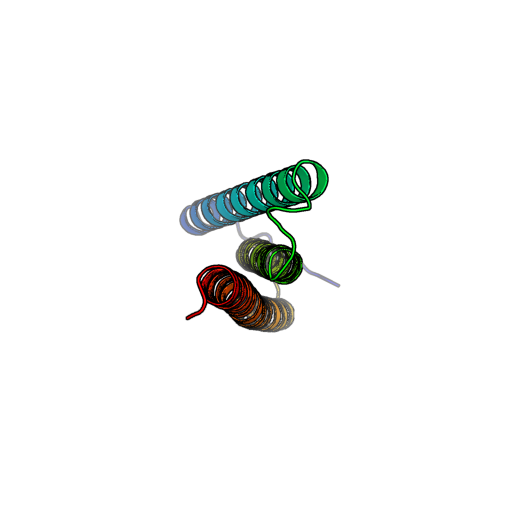182 -9.295 -20.227 1.00 85.75 74 ASP A CA 1
ATOM 576 C C . ASP A 1 74 ? 12.887 -10.015 -19.794 1.00 85.75 74 ASP A C 1
ATOM 578 O O . ASP A 1 74 ? 12.343 -9.744 -18.722 1.00 85.75 74 ASP A O 1
ATOM 582 N N . GLU A 1 75 ? 12.416 -10.963 -20.614 1.00 84.94 75 GLU A N 1
ATOM 583 C CA . GLU A 1 75 ? 11.143 -11.682 -20.416 1.00 84.94 75 GLU A CA 1
ATOM 584 C C . GLU A 1 75 ? 11.010 -12.314 -19.021 1.00 84.94 75 GLU A C 1
ATOM 586 O O . GLU A 1 75 ? 9.954 -12.220 -18.399 1.00 84.94 75 GLU A O 1
ATOM 591 N N . LEU A 1 76 ? 12.088 -12.908 -18.492 1.00 88.69 76 LEU A N 1
ATOM 592 C CA . LEU A 1 76 ? 12.069 -13.544 -17.172 1.00 88.69 76 LEU A CA 1
ATOM 593 C C . LEU A 1 76 ? 11.866 -12.511 -16.057 1.00 88.69 76 LEU A C 1
ATOM 595 O O . LEU A 1 76 ? 11.113 -12.753 -15.114 1.00 88.69 76 LEU A O 1
ATOM 599 N N . THR A 1 77 ? 12.539 -11.364 -16.150 1.00 88.56 77 THR A N 1
ATOM 600 C CA . THR A 1 77 ? 12.369 -10.267 -15.191 1.00 88.56 77 THR A CA 1
ATOM 601 C C . THR A 1 77 ? 10.937 -9.727 -15.224 1.00 88.56 77 THR A C 1
ATOM 603 O O . THR A 1 77 ? 10.345 -9.548 -14.161 1.00 88.56 77 THR A O 1
ATOM 606 N N . ILE A 1 78 ? 10.355 -9.546 -16.414 1.00 87.75 78 ILE A N 1
ATOM 607 C CA . ILE A 1 78 ? 8.964 -9.094 -16.580 1.00 87.75 78 ILE A CA 1
ATOM 608 C C . ILE A 1 78 ? 7.978 -10.089 -15.950 1.00 87.75 78 ILE A C 1
ATOM 610 O O . ILE A 1 78 ? 7.090 -9.686 -15.205 1.00 87.75 78 ILE A O 1
ATOM 614 N N . GLU A 1 79 ? 8.134 -11.396 -16.183 1.00 89.25 79 GLU A N 1
ATOM 615 C CA . GLU A 1 79 ? 7.263 -12.415 -15.574 1.00 89.25 79 GLU A CA 1
ATOM 616 C C . GLU A 1 79 ? 7.315 -12.396 -14.040 1.00 89.25 79 GLU A C 1
ATOM 618 O O . GLU A 1 79 ? 6.282 -12.515 -13.374 1.00 89.25 79 GLU A O 1
ATOM 623 N N . ILE A 1 80 ? 8.511 -12.228 -13.468 1.00 92.50 80 ILE A N 1
ATOM 624 C CA . ILE A 1 80 ? 8.689 -12.132 -12.016 1.00 92.50 80 ILE A CA 1
ATOM 625 C C . ILE A 1 80 ? 8.024 -10.864 -11.479 1.00 92.50 80 ILE A C 1
ATOM 627 O O . ILE A 1 80 ? 7.336 -10.938 -10.459 1.00 92.50 80 ILE A O 1
ATOM 631 N N . LEU A 1 81 ? 8.213 -9.721 -12.143 1.00 91.88 81 LEU A N 1
ATOM 632 C CA . LEU A 1 81 ? 7.606 -8.458 -11.730 1.00 91.88 81 LEU A CA 1
ATOM 633 C C . LEU A 1 81 ? 6.080 -8.531 -11.797 1.00 91.88 81 LEU A C 1
ATOM 635 O O . LEU A 1 81 ? 5.454 -8.269 -10.781 1.00 91.88 81 LEU A O 1
ATOM 639 N N . ASN A 1 82 ? 5.501 -9.040 -12.887 1.00 91.19 82 ASN A N 1
ATOM 640 C CA . ASN A 1 82 ? 4.053 -9.250 -13.023 1.00 91.19 82 ASN A CA 1
ATOM 641 C C . ASN A 1 82 ? 3.470 -10.152 -11.920 1.00 91.19 82 ASN A C 1
ATOM 643 O O . ASN A 1 82 ? 2.367 -9.931 -11.415 1.00 91.19 82 ASN A O 1
ATOM 647 N N . LEU A 1 83 ? 4.194 -11.207 -11.528 1.00 95.12 83 LEU A N 1
ATOM 648 C CA . LEU A 1 83 ? 3.763 -12.083 -10.439 1.00 95.12 83 LEU A CA 1
ATOM 649 C C . LEU A 1 83 ? 3.789 -11.356 -9.087 1.00 95.12 83 LEU A C 1
ATOM 651 O O . LEU A 1 83 ? 2.867 -11.502 -8.274 1.00 95.12 83 LEU A O 1
ATOM 655 N N . LEU A 1 84 ? 4.864 -10.614 -8.815 1.00 94.69 84 LEU A N 1
ATOM 656 C CA . LEU A 1 84 ? 5.010 -9.832 -7.589 1.00 94.69 84 LEU A CA 1
ATOM 657 C C . LEU A 1 84 ? 3.969 -8.715 -7.526 1.00 94.69 84 LEU A C 1
ATOM 659 O O . LEU A 1 84 ? 3.327 -8.549 -6.491 1.00 94.69 84 LEU A O 1
ATOM 663 N N . ASP A 1 85 ? 3.751 -8.028 -8.636 1.00 92.50 85 ASP A N 1
ATOM 664 C CA . ASP A 1 85 ? 2.735 -7.009 -8.834 1.00 92.50 85 ASP A CA 1
ATOM 665 C C . ASP A 1 85 ? 1.338 -7.529 -8.454 1.00 92.50 85 ASP A C 1
ATOM 667 O O . ASP A 1 85 ? 0.765 -7.147 -7.425 1.00 92.50 85 ASP A O 1
ATOM 671 N N . GLY A 1 86 ? 0.844 -8.532 -9.186 1.00 94.31 86 GLY A N 1
ATOM 672 C CA . GLY A 1 86 ? -0.493 -9.074 -8.962 1.00 94.31 86 GLY A CA 1
ATOM 673 C C . GLY A 1 86 ? -0.674 -9.692 -7.571 1.00 94.31 86 GLY A C 1
ATOM 674 O O . GLY A 1 86 ? -1.718 -9.521 -6.934 1.00 94.31 86 GLY A O 1
ATOM 675 N N . SER A 1 87 ? 0.339 -10.395 -7.048 1.00 97.38 87 SER A N 1
ATOM 676 C CA . SER A 1 87 ? 0.248 -11.008 -5.715 1.00 97.38 87 SER A CA 1
ATOM 677 C C . SER A 1 87 ? 0.252 -9.972 -4.590 1.00 97.38 87 SER A C 1
ATOM 679 O O . SER A 1 87 ? -0.535 -10.097 -3.645 1.00 97.38 87 SER A O 1
ATOM 681 N N . THR A 1 88 ? 1.085 -8.931 -4.686 1.00 97.19 88 THR A N 1
ATOM 682 C CA . THR A 1 88 ? 1.118 -7.867 -3.677 1.00 97.19 88 THR A CA 1
ATOM 683 C C . THR A 1 88 ? -0.153 -7.036 -3.692 1.00 97.19 88 THR A C 1
ATOM 685 O O . THR A 1 88 ? -0.671 -6.734 -2.615 1.00 97.19 88 THR A O 1
ATOM 688 N N . PHE A 1 89 ? -0.731 -6.773 -4.865 1.00 96.50 89 PHE A N 1
ATOM 689 C CA . PHE A 1 89 ? -2.026 -6.108 -4.973 1.00 96.50 89 PHE A CA 1
ATOM 690 C C . PHE A 1 89 ? -3.141 -6.899 -4.278 1.00 96.50 89 PHE A C 1
ATOM 692 O O . PHE A 1 89 ? -3.848 -6.368 -3.418 1.00 96.50 89 PHE A O 1
ATOM 699 N N . VAL A 1 90 ? -3.265 -8.195 -4.587 1.00 98.06 90 VAL A N 1
ATOM 700 C CA . VAL A 1 90 ? -4.299 -9.064 -4.000 1.00 98.06 90 VAL A CA 1
ATOM 701 C C . VAL A 1 90 ? -4.146 -9.167 -2.482 1.00 98.06 90 VAL A C 1
ATOM 703 O O . VAL A 1 90 ? -5.122 -8.989 -1.748 1.00 98.06 90 VAL A O 1
ATOM 706 N N . VAL A 1 91 ? -2.930 -9.416 -1.986 1.00 98.19 91 VAL A N 1
ATOM 707 C CA . VAL A 1 91 ? -2.665 -9.491 -0.540 1.00 98.19 91 VAL A CA 1
ATOM 708 C C . VAL A 1 91 ? -2.949 -8.147 0.133 1.00 98.19 91 VAL A C 1
ATOM 710 O O . VAL A 1 91 ? -3.594 -8.112 1.185 1.00 98.19 91 VAL A O 1
ATOM 713 N N . GLY A 1 92 ? -2.527 -7.044 -0.486 1.00 97.88 92 GLY A N 1
ATOM 714 C CA . GLY A 1 92 ? -2.766 -5.691 0.003 1.00 97.88 92 GLY A CA 1
ATOM 715 C C . GLY A 1 92 ? -4.250 -5.374 0.150 1.00 97.88 92 GLY A C 1
ATOM 716 O O . GLY A 1 92 ? -4.673 -4.929 1.219 1.00 97.88 92 GLY A O 1
ATOM 717 N N . LEU A 1 93 ? -5.060 -5.684 -0.868 1.00 97.56 93 LEU A N 1
ATOM 718 C CA . LEU A 1 93 ? -6.511 -5.492 -0.829 1.00 97.56 93 LEU A CA 1
ATOM 719 C C . LEU A 1 93 ? -7.192 -6.351 0.238 1.00 97.56 93 LEU A C 1
ATOM 721 O O . LEU A 1 93 ? -8.045 -5.842 0.966 1.00 97.56 93 LEU A O 1
ATOM 725 N N . ILE A 1 94 ? -6.814 -7.627 0.370 1.00 98.38 94 ILE A N 1
ATOM 726 C CA . ILE A 1 94 ? -7.384 -8.520 1.392 1.00 98.38 94 ILE A CA 1
ATOM 727 C C . ILE A 1 94 ? -7.092 -7.979 2.793 1.00 98.38 94 ILE A C 1
ATOM 729 O O . ILE A 1 94 ? -8.000 -7.889 3.619 1.00 98.38 94 ILE A O 1
ATOM 733 N N . LEU A 1 95 ? -5.847 -7.579 3.067 1.00 98.12 95 LEU A N 1
ATOM 734 C CA . LEU A 1 95 ? -5.459 -7.015 4.361 1.00 98.12 95 LEU A CA 1
ATOM 735 C C . LEU A 1 95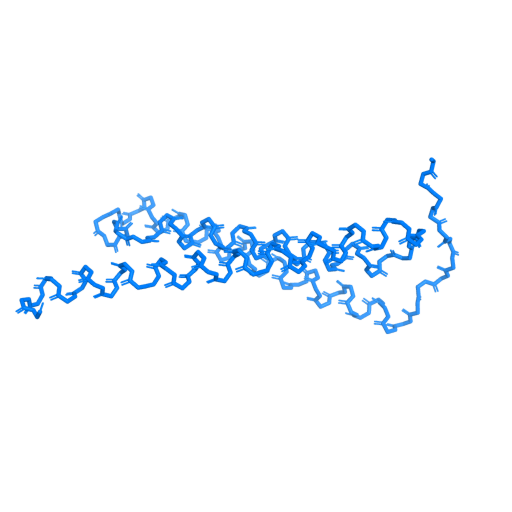 ? -6.157 -5.682 4.637 1.00 98.12 95 LEU A C 1
ATOM 737 O O . LEU A 1 95 ? -6.621 -5.452 5.754 1.00 98.12 95 LEU A O 1
ATOM 741 N N . PHE A 1 96 ? -6.272 -4.824 3.625 1.00 96.94 96 PHE A N 1
ATOM 742 C CA . PHE A 1 96 ? -6.967 -3.550 3.744 1.00 96.94 96 PHE A CA 1
ATOM 743 C C . PHE A 1 96 ? -8.454 -3.752 4.066 1.00 96.94 96 PHE A C 1
ATOM 745 O O . PHE A 1 96 ? -8.954 -3.209 5.053 1.00 96.94 96 PHE A O 1
ATOM 752 N N . ALA A 1 97 ? -9.143 -4.602 3.300 1.00 97.38 97 ALA A N 1
ATOM 753 C CA . ALA A 1 97 ? -10.548 -4.935 3.516 1.00 97.38 97 ALA A CA 1
ATOM 754 C C . ALA A 1 97 ? -10.774 -5.604 4.880 1.00 97.38 97 ALA A C 1
ATOM 756 O O . ALA A 1 97 ? -11.687 -5.222 5.612 1.00 97.38 97 ALA A O 1
ATOM 757 N N . PHE A 1 98 ? -9.910 -6.547 5.268 1.00 97.69 98 PHE A N 1
ATOM 758 C CA . PHE A 1 98 ? -9.967 -7.184 6.583 1.00 97.69 98 PHE A CA 1
ATOM 759 C C . PHE A 1 98 ? -9.733 -6.172 7.712 1.00 97.69 98 PHE A C 1
ATOM 761 O O . PHE A 1 98 ? -10.393 -6.219 8.749 1.00 97.69 98 PHE A O 1
ATOM 768 N N . GLY A 1 99 ? -8.828 -5.214 7.519 1.00 96.31 99 GLY A N 1
ATOM 769 C CA . GLY A 1 99 ? -8.609 -4.114 8.449 1.00 96.31 99 GLY A CA 1
ATOM 770 C C . GLY A 1 99 ? -9.854 -3.244 8.640 1.00 96.31 99 GLY A C 1
ATOM 771 O O . GLY A 1 99 ? -10.227 -2.971 9.780 1.00 96.31 99 GLY A O 1
ATOM 772 N N . ILE A 1 100 ? -10.538 -2.880 7.550 1.00 95.06 100 ILE A N 1
ATOM 773 C CA . ILE A 1 100 ? -11.813 -2.143 7.598 1.00 95.06 100 ILE A CA 1
ATOM 774 C C . ILE A 1 100 ? -12.897 -2.959 8.303 1.00 95.06 100 ILE A C 1
ATOM 776 O O . ILE A 1 100 ? -13.591 -2.421 9.163 1.00 95.06 100 ILE A O 1
ATOM 780 N N . TYR A 1 101 ? -13.022 -4.249 7.982 1.00 95.56 101 TYR A N 1
ATOM 781 C CA . TYR A 1 101 ? -13.978 -5.144 8.635 1.00 95.56 101 TYR A CA 1
ATOM 782 C C . TYR A 1 101 ? -13.789 -5.150 10.159 1.00 95.56 101 TYR A C 1
ATOM 784 O O . TYR A 1 101 ? -14.743 -4.917 10.892 1.00 95.56 101 TYR A O 1
ATOM 792 N N . ASN A 1 102 ? -12.549 -5.302 10.640 1.00 94.69 102 ASN A N 1
ATOM 793 C CA . ASN A 1 102 ? -12.250 -5.279 12.076 1.00 94.69 102 ASN A CA 1
ATOM 794 C C . ASN A 1 102 ? -12.582 -3.929 12.740 1.00 94.69 102 ASN A C 1
ATOM 796 O O . ASN A 1 102 ? -12.943 -3.894 13.915 1.00 94.69 102 ASN A O 1
ATOM 800 N N . ILE A 1 103 ? -12.437 -2.811 12.017 1.00 92.69 103 ILE A N 1
ATOM 801 C CA . ILE A 1 103 ? -12.855 -1.491 12.515 1.00 92.69 103 ILE A CA 1
ATOM 802 C C . ILE A 1 103 ? -14.378 -1.428 12.630 1.00 92.69 103 ILE A C 1
ATOM 804 O O . ILE A 1 103 ? -14.891 -0.944 13.636 1.00 92.69 103 ILE A O 1
ATOM 808 N N . ALA A 1 104 ? -15.093 -1.907 11.613 1.00 91.69 104 ALA A N 1
ATOM 809 C CA . ALA A 1 104 ? -16.549 -1.899 11.587 1.00 91.69 104 ALA A CA 1
ATOM 810 C C . ALA A 1 104 ? -17.146 -2.795 12.682 1.00 91.69 104 ALA A C 1
ATOM 812 O O . ALA A 1 104 ? -18.046 -2.358 13.392 1.00 91.69 104 ALA A O 1
ATOM 813 N N . GLU A 1 105 ? -16.609 -4.003 12.859 1.00 92.25 105 GLU A N 1
ATOM 814 C CA . GLU A 1 105 ? -17.014 -4.948 13.905 1.00 92.25 105 GLU A CA 1
ATOM 815 C C . GLU A 1 105 ? -16.771 -4.364 15.300 1.00 92.25 105 GLU A C 1
ATOM 817 O O . GLU A 1 105 ? -17.691 -4.301 16.112 1.00 92.25 105 GLU A O 1
ATOM 822 N N . TYR A 1 106 ? -15.580 -3.809 15.549 1.00 90.81 106 TYR A N 1
ATOM 823 C CA . TYR A 1 106 ? -15.301 -3.118 16.809 1.00 90.81 106 TYR A CA 1
ATOM 824 C C . TYR A 1 106 ? -16.247 -1.932 17.040 1.00 90.81 106 TYR A C 1
ATOM 826 O O . TYR A 1 106 ? -16.712 -1.711 18.156 1.00 90.81 106 TYR A O 1
ATOM 834 N N . GLY A 1 107 ? -16.555 -1.174 15.985 1.00 88.25 107 GLY A N 1
ATOM 835 C CA . GLY A 1 107 ? -17.549 -0.109 16.026 1.00 88.25 107 GLY A CA 1
ATOM 836 C C . GLY A 1 107 ? -18.930 -0.625 16.427 1.00 88.25 107 GLY A C 1
ATOM 837 O O . GLY A 1 107 ? -19.533 -0.059 17.330 1.00 88.25 107 GLY A O 1
ATOM 838 N N . ALA A 1 108 ? -19.407 -1.713 15.822 1.00 89.75 108 ALA A N 1
ATOM 839 C CA . ALA A 1 108 ? -20.690 -2.330 16.156 1.00 89.75 108 ALA A CA 1
ATOM 840 C C . ALA A 1 108 ? -20.748 -2.783 17.627 1.00 89.75 108 ALA A C 1
ATOM 842 O O . ALA A 1 108 ? -21.705 -2.447 18.327 1.00 89.75 108 ALA A O 1
ATOM 843 N N . GLU A 1 109 ? -19.680 -3.416 18.130 1.00 89.50 109 GLU A N 1
ATOM 844 C CA . GLU A 1 109 ? -19.563 -3.825 19.537 1.00 89.50 109 GLU A CA 1
ATOM 845 C C . GLU A 1 109 ? -19.716 -2.635 20.501 1.00 89.50 109 GLU A C 1
ATOM 847 O O . GLU A 1 109 ? -20.392 -2.746 21.524 1.00 89.50 109 GLU A O 1
ATOM 852 N N . GLN A 1 110 ? -19.128 -1.472 20.181 1.00 87.06 110 GLN A N 1
ATOM 853 C CA . GLN A 1 110 ? -19.264 -0.271 21.022 1.00 87.06 110 GLN A CA 1
ATOM 854 C C . GLN A 1 110 ? -20.701 0.277 21.064 1.00 87.06 110 GLN A C 1
ATOM 856 O O . GLN A 1 110 ? -21.047 1.011 21.990 1.00 87.06 110 GLN A O 1
ATOM 861 N N . TRP A 1 111 ? -21.534 -0.067 20.080 1.00 89.38 111 TRP A N 1
ATOM 862 C CA . TRP A 1 111 ? -22.936 0.348 19.986 1.00 89.38 111 TRP A CA 1
ATOM 863 C C . TRP A 1 111 ? -23.910 -0.739 20.469 1.00 89.38 111 TRP A C 1
ATOM 865 O O . TRP A 1 111 ? -25.118 -0.504 20.478 1.00 89.38 111 TRP A O 1
ATOM 875 N N . GLY A 1 112 ? -23.402 -1.897 20.912 1.00 85.50 112 GLY A N 1
ATOM 876 C CA . GLY A 1 112 ? -24.212 -3.011 21.411 1.00 85.50 112 GLY A CA 1
ATOM 877 C C . GLY A 1 112 ? -25.022 -3.728 20.327 1.00 85.50 112 GLY A C 1
ATOM 878 O O . GLY A 1 112 ? -26.088 -4.262 20.639 1.00 85.50 112 GLY A O 1
ATOM 879 N N . LEU A 1 113 ? -24.547 -3.682 19.078 1.00 72.31 113 LEU A N 1
ATOM 880 C CA . LEU A 1 113 ? -25.122 -4.383 17.926 1.00 72.31 113 LEU A CA 1
ATOM 881 C C . LEU A 1 113 ? -24.509 -5.773 17.740 1.00 72.31 113 LEU A C 1
ATOM 883 O O . LEU A 1 113 ? -23.317 -5.942 18.082 1.00 72.31 113 LEU A O 1
#

Foldseek 3Di:
DWDQPPDPQDPVLVVQLVVLVVVLVVLVVVLVVLVVCCVVPVVLCPWLSVLLSVLSVLVSQLSVLSSVLSRDTDPVSNVVSVVSNVVSNVSSVVSNVVSVVRSVVVVCVVVVD

Radius of gyration: 18.07 Å; chains: 1; bounding box: 49×24×48 Å

Sequence (113 aa):
MVTIQSELLSPDDLVLFGVESLIAIGVFIAIVIAILIHMRYPTLTSKGWRTIIIGMVFILLHSIFDAIDTLQFDELTIEILNLLDGSTFVVGLILFAFGIYNIAEYGAEQWGL

Secondary structure (DSSP, 8-state):
------PPPPHHHHHHHHHHHHHHHHHHHHHHHHHHHHHH-TTTT-SSHHHHHHHHHHHHHHHHH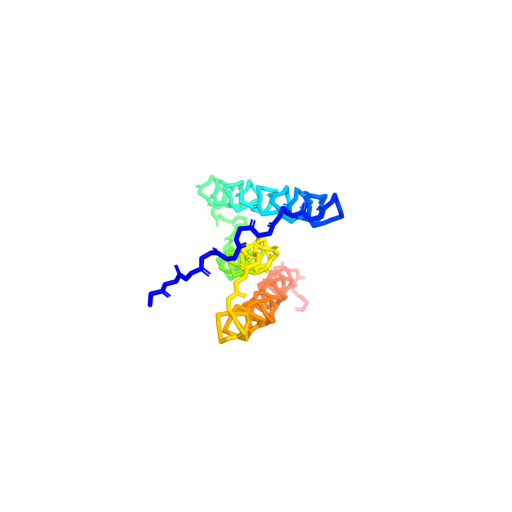HHHHTS---HHHHHHHHHHHHHHHHHHHHHHHHHHHHHHHHHHHHTT-